Protein AF-A0A3E3E8B0-F1 (afdb_monomer)

Radius of gyration: 19.44 Å; Cα contacts (8 Å, |Δi|>4): 31; chains: 1; bounding box: 43×22×46 Å

Secondary structure (DSSP, 8-state):
-EEEEEPTT-SS-EEEEE-HHHHHHHHHHHHHHHHHHHHHHHTS-HHHHHHHHHHHHHHHHHHHHHHHHHHHHHHHHHHS--

Structure (mmCIF, N/CA/C/O backbone):
data_AF-A0A3E3E8B0-F1
#
_entry.id   AF-A0A3E3E8B0-F1
#
loop_
_atom_site.group_PDB
_atom_site.id
_atom_site.type_symbol
_atom_site.label_atom_id
_atom_site.label_alt_id
_atom_site.label_comp_id
_atom_site.label_asym_id
_atom_site.label_entity_id
_atom_site.label_seq_id
_atom_site.pdbx_PDB_ins_code
_atom_site.Cartn_x
_atom_site.Cartn_y
_atom_site.Cartn_z
_atom_site.occupancy
_atom_site.B_iso_or_equiv
_atom_site.auth_seq_id
_atom_site.auth_comp_id
_atom_site.auth_asym_id
_atom_site.auth_atom_id
_atom_site.pdbx_PDB_model_num
ATOM 1 N N . MET A 1 1 ? -17.190 6.102 -2.439 1.00 81.25 1 MET A N 1
ATOM 2 C CA . MET A 1 1 ? -18.429 5.790 -1.687 1.00 81.25 1 MET A CA 1
ATOM 3 C C . MET A 1 1 ? -18.206 4.508 -0.889 1.00 81.25 1 MET A C 1
ATOM 5 O O . MET A 1 1 ? -17.509 3.623 -1.371 1.00 81.25 1 MET A O 1
ATOM 9 N N . VAL A 1 2 ? -18.722 4.424 0.336 1.00 94.00 2 VAL A N 1
ATOM 10 C CA . VAL A 1 2 ? -18.542 3.270 1.237 1.00 94.00 2 VAL A CA 1
ATOM 11 C C . VAL A 1 2 ? -19.900 2.815 1.761 1.00 94.00 2 VAL A C 1
ATOM 13 O O . VAL A 1 2 ? -20.825 3.623 1.826 1.00 94.00 2 VAL A O 1
ATOM 16 N N . PHE A 1 3 ? -20.024 1.545 2.134 1.00 94.50 3 PHE A N 1
ATOM 17 C CA . PHE A 1 3 ? -21.177 1.037 2.870 1.00 94.50 3 PHE A CA 1
ATOM 18 C C . PHE A 1 3 ? -20.771 0.645 4.290 1.00 94.50 3 PHE A C 1
ATOM 20 O O . PHE A 1 3 ? -19.616 0.299 4.552 1.00 94.50 3 PHE A O 1
ATOM 27 N N . LEU A 1 4 ? -21.738 0.728 5.204 1.00 94.50 4 LEU A N 1
ATOM 28 C CA . LEU A 1 4 ? -21.561 0.403 6.613 1.00 94.50 4 LEU A CA 1
ATOM 29 C C . LEU A 1 4 ? -22.373 -0.842 6.957 1.00 94.50 4 LEU A C 1
ATOM 31 O O . LEU A 1 4 ? -23.586 -0.843 6.746 1.00 94.50 4 LEU A O 1
ATOM 35 N N . SER A 1 5 ? -21.739 -1.865 7.527 1.00 92.12 5 SER A N 1
ATOM 36 C CA . SER A 1 5 ? -22.447 -3.040 8.054 1.00 92.12 5 SER A CA 1
ATOM 37 C C . SER A 1 5 ? -22.277 -3.156 9.574 1.00 92.12 5 SER A C 1
ATOM 39 O O . SER A 1 5 ? -21.235 -2.769 10.109 1.00 92.12 5 SER A O 1
ATOM 41 N N . PRO A 1 6 ? -23.305 -3.610 10.311 1.00 92.06 6 PRO A N 1
ATOM 42 C CA . PRO A 1 6 ? -23.217 -3.755 11.761 1.00 92.06 6 PRO A CA 1
ATOM 43 C C . PRO A 1 6 ? -22.191 -4.828 12.149 1.00 92.06 6 PRO A C 1
ATOM 45 O O . PRO A 1 6 ? -22.043 -5.835 11.455 1.00 92.06 6 PRO A O 1
ATOM 48 N N . ILE A 1 7 ? -21.508 -4.625 13.277 1.00 91.75 7 ILE A N 1
ATOM 49 C CA . ILE A 1 7 ? -20.616 -5.629 13.870 1.00 91.75 7 ILE A CA 1
ATOM 50 C C . ILE A 1 7 ? -21.397 -6.404 14.943 1.00 91.75 7 ILE A C 1
ATOM 52 O O . ILE A 1 7 ? -21.886 -5.773 15.889 1.00 91.75 7 ILE A O 1
ATOM 56 N N . PRO A 1 8 ? -21.514 -7.746 14.842 1.00 90.88 8 PRO A N 1
ATOM 57 C CA . PRO A 1 8 ? -22.185 -8.556 15.857 1.00 90.88 8 PRO A CA 1
ATOM 58 C C . PRO A 1 8 ? -21.643 -8.279 17.265 1.00 90.88 8 PRO A C 1
ATOM 60 O O . PRO A 1 8 ? -20.437 -8.163 17.465 1.00 90.88 8 PRO A O 1
ATOM 63 N N . GLY A 1 9 ? -22.538 -8.152 18.247 1.00 90.62 9 GLY A N 1
ATO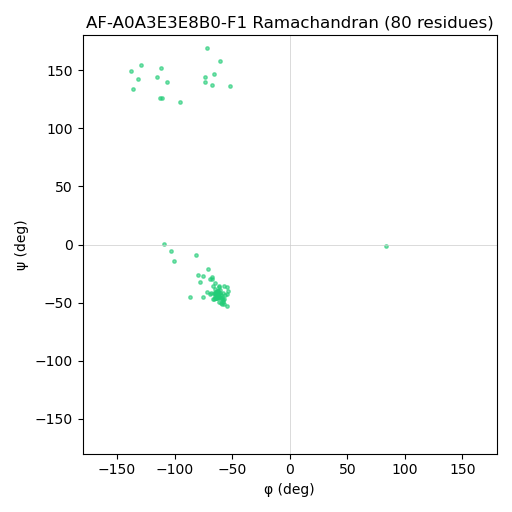M 64 C CA . GLY A 1 9 ? -22.166 -7.900 19.646 1.00 90.62 9 GLY A CA 1
ATOM 65 C C . GLY A 1 9 ? -21.902 -6.434 20.006 1.00 90.62 9 GLY A C 1
ATOM 66 O O . GLY A 1 9 ? -21.651 -6.139 21.171 1.00 90.62 9 GLY A O 1
ATOM 67 N N . THR A 1 10 ? -21.999 -5.489 19.062 1.00 88.94 10 THR A N 1
ATOM 68 C CA . THR A 1 10 ? -21.865 -4.056 19.371 1.00 88.94 10 THR A CA 1
ATOM 69 C C . THR A 1 10 ? -22.928 -3.221 18.660 1.00 88.94 10 THR A C 1
ATOM 71 O O . THR A 1 10 ? -23.159 -3.378 17.466 1.00 88.94 10 THR A O 1
ATOM 74 N N . ARG A 1 11 ? -23.570 -2.290 19.379 1.00 84.19 11 ARG A N 1
ATOM 75 C CA . ARG A 1 11 ? -24.575 -1.386 18.784 1.00 84.19 11 ARG A CA 1
ATOM 76 C C . ARG A 1 11 ? -23.944 -0.237 17.993 1.00 84.19 11 ARG A C 1
ATOM 78 O O . ARG A 1 11 ? -24.513 0.229 17.012 1.00 84.19 11 ARG A O 1
ATOM 85 N N . ASN A 1 12 ? -22.772 0.222 18.433 1.00 90.62 12 ASN A N 1
ATOM 86 C CA . ASN A 1 12 ? -22.187 1.489 17.987 1.00 90.62 12 ASN A CA 1
ATOM 87 C C . ASN A 1 12 ? -20.946 1.321 17.092 1.00 90.62 12 ASN A C 1
ATOM 89 O O . ASN A 1 12 ? -20.381 2.327 16.673 1.00 90.62 12 ASN A O 1
ATOM 93 N N . LYS A 1 13 ? -20.508 0.090 16.786 1.00 90.44 13 LYS A N 1
ATOM 94 C CA . LYS A 1 13 ? -19.405 -0.147 15.842 1.00 90.44 13 LYS A CA 1
ATOM 95 C C . LYS A 1 13 ? -19.942 -0.708 14.529 1.00 90.44 13 LYS A C 1
ATOM 97 O O . LYS A 1 13 ? -20.860 -1.529 14.515 1.00 90.44 13 LYS A O 1
ATOM 102 N N . LYS A 1 14 ? -19.369 -0.242 13.422 1.00 92.94 14 LYS A N 1
ATOM 103 C CA . LYS A 1 14 ? -19.739 -0.653 12.067 1.00 92.94 14 LYS A CA 1
ATOM 104 C C . LYS A 1 14 ? -18.481 -0.991 11.279 1.00 92.94 14 LYS A C 1
ATOM 106 O O . LYS A 1 14 ? -17.472 -0.307 11.424 1.00 92.94 14 LYS A O 1
ATOM 111 N N . ASN A 1 15 ? -18.560 -2.013 10.438 1.00 91.62 15 ASN A N 1
ATOM 112 C CA . ASN A 1 15 ? -17.558 -2.255 9.411 1.00 91.62 15 ASN A CA 1
ATOM 113 C C . ASN A 1 15 ? -17.734 -1.220 8.306 1.00 91.62 15 ASN A C 1
ATOM 115 O O . ASN A 1 15 ? -18.865 -0.911 7.928 1.00 91.62 15 ASN A O 1
ATOM 119 N N . ILE A 1 16 ? -16.622 -0.718 7.781 1.00 94.69 16 ILE A N 1
ATOM 120 C CA . ILE A 1 16 ? -16.596 0.187 6.634 1.00 94.69 16 ILE A CA 1
ATOM 121 C C . ILE A 1 16 ? -15.989 -0.582 5.468 1.00 94.69 16 ILE A C 1
ATOM 123 O O . ILE A 1 16 ? -14.892 -1.121 5.592 1.00 94.69 16 ILE A O 1
ATOM 127 N N . ALA A 1 17 ? -16.692 -0.633 4.343 1.00 93.50 17 ALA A N 1
ATOM 128 C CA . ALA A 1 17 ? -16.203 -1.293 3.140 1.00 93.50 17 ALA A CA 1
ATOM 129 C C . ALA A 1 17 ? -16.517 -0.459 1.898 1.00 93.50 17 ALA A C 1
ATOM 131 O O . ALA A 1 17 ? -17.515 0.265 1.842 1.00 93.50 17 ALA A O 1
ATOM 132 N N . PHE A 1 18 ? -15.661 -0.549 0.881 1.00 95.50 18 PHE A N 1
ATOM 133 C CA . PHE A 1 18 ? -15.916 0.127 -0.386 1.00 95.50 18 PHE A CA 1
ATOM 134 C C . PHE A 1 18 ? -17.113 -0.489 -1.111 1.00 95.50 18 PHE A C 1
ATOM 136 O O . PHE A 1 18 ? -17.229 -1.712 -1.225 1.00 95.50 18 PHE A O 1
ATOM 143 N N . THR A 1 19 ? -17.970 0.370 -1.667 1.00 95.44 19 THR A N 1
ATOM 144 C CA . THR A 1 19 ? -18.890 -0.048 -2.733 1.00 95.44 19 THR A CA 1
ATOM 145 C C . THR A 1 19 ? -18.102 -0.287 -4.023 1.00 95.44 19 THR A C 1
ATOM 147 O O . THR A 1 19 ? -16.932 0.082 -4.106 1.00 95.44 19 THR A O 1
ATOM 150 N N . GLU A 1 20 ? -18.724 -0.875 -5.044 1.00 94.75 20 GLU A N 1
ATOM 151 C CA . GLU A 1 20 ? -18.103 -1.023 -6.370 1.00 94.75 20 GLU A CA 1
ATOM 152 C C . GLU A 1 20 ? -17.620 0.323 -6.921 1.00 94.75 20 GLU A C 1
ATOM 154 O O . GLU A 1 20 ? -16.425 0.509 -7.120 1.00 94.75 20 GLU A O 1
ATOM 159 N N . PHE A 1 21 ? -18.507 1.320 -6.961 1.00 94.75 21 PHE A N 1
ATOM 160 C CA . PHE A 1 21 ? -18.140 2.695 -7.304 1.00 94.75 21 PHE A CA 1
ATOM 161 C C . PHE A 1 21 ? -17.008 3.257 -6.422 1.00 94.75 21 PHE A C 1
ATOM 163 O O . PHE A 1 21 ? -16.159 4.016 -6.881 1.00 94.75 21 PHE A O 1
ATOM 170 N N . GL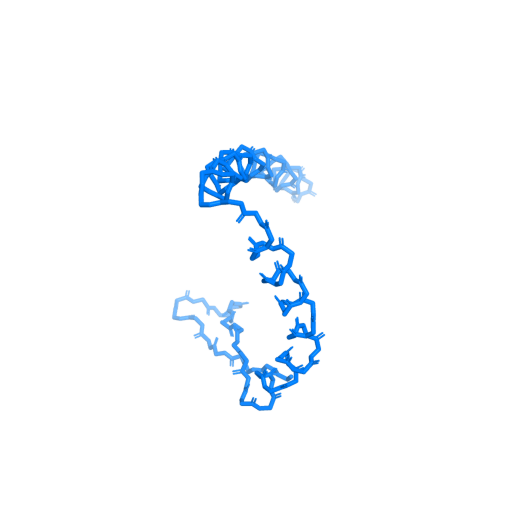Y A 1 22 ? -16.992 2.911 -5.131 1.00 94.69 22 GLY A N 1
ATOM 171 C CA . GLY A 1 22 ? -15.920 3.300 -4.218 1.00 94.69 22 GLY A CA 1
ATOM 172 C C . GLY A 1 22 ? -14.562 2.714 -4.582 1.00 94.69 22 GLY A C 1
ATOM 173 O O . GLY A 1 22 ? -13.573 3.438 -4.495 1.00 94.69 22 GLY A O 1
ATOM 174 N N . ARG A 1 23 ? -14.525 1.445 -5.003 1.00 94.19 23 ARG A N 1
ATOM 175 C CA . ARG A 1 23 ? -13.303 0.785 -5.475 1.00 94.19 23 ARG A CA 1
ATOM 176 C C . ARG A 1 23 ? -12.808 1.418 -6.767 1.00 94.19 23 ARG A C 1
ATOM 178 O O . ARG A 1 23 ? -11.646 1.793 -6.822 1.00 94.19 23 ARG A O 1
ATOM 185 N N . ASP A 1 24 ? -13.692 1.632 -7.737 1.00 94.62 24 ASP A N 1
ATOM 186 C CA . ASP A 1 24 ? -13.319 2.240 -9.021 1.00 94.62 24 ASP A CA 1
ATOM 187 C C . ASP A 1 24 ? -12.789 3.663 -8.847 1.00 94.62 24 ASP A C 1
ATOM 189 O O . ASP A 1 24 ? -11.824 4.073 -9.491 1.00 94.62 24 ASP A O 1
ATOM 193 N N . PHE A 1 25 ? -13.416 4.434 -7.957 1.00 93.94 25 PHE A N 1
ATOM 194 C CA . PHE A 1 25 ? -12.943 5.768 -7.621 1.00 93.94 25 PHE A CA 1
ATOM 195 C C . PHE A 1 25 ? -11.576 5.729 -6.928 1.00 93.94 25 PHE A C 1
ATOM 197 O O . PHE A 1 25 ? -10.701 6.522 -7.277 1.00 93.94 25 PHE A O 1
ATOM 204 N N . ALA A 1 26 ? -11.379 4.817 -5.969 1.00 92.25 26 ALA A N 1
ATOM 205 C CA . ALA A 1 26 ? -10.088 4.639 -5.315 1.00 92.25 26 ALA A CA 1
ATOM 206 C C . ALA A 1 26 ? -9.010 4.267 -6.341 1.00 92.25 26 ALA A C 1
ATOM 208 O O . ALA A 1 26 ? -8.007 4.967 -6.419 1.00 92.25 26 ALA A O 1
ATOM 209 N N . GLU A 1 27 ? -9.252 3.273 -7.197 1.00 91.94 27 GLU A N 1
ATOM 210 C CA . GLU A 1 27 ? -8.314 2.865 -8.249 1.00 91.94 27 GLU A CA 1
ATOM 211 C C . GLU A 1 27 ? -7.952 4.035 -9.172 1.00 91.94 27 GLU A C 1
ATOM 213 O O . GLU A 1 27 ? -6.782 4.273 -9.441 1.00 91.94 27 GLU A O 1
ATOM 218 N N . LYS A 1 28 ? -8.924 4.855 -9.589 1.00 92.00 28 LYS A N 1
ATOM 219 C CA . LYS A 1 28 ? -8.636 6.053 -10.399 1.00 92.00 28 LYS A CA 1
ATOM 220 C C . LYS A 1 28 ? -7.809 7.104 -9.659 1.00 92.00 28 LYS A C 1
ATOM 222 O O . LYS A 1 28 ? -7.037 7.817 -10.290 1.00 92.00 28 LYS A O 1
ATOM 227 N N . THR A 1 29 ? -7.992 7.230 -8.347 1.00 91.94 29 THR A N 1
ATOM 228 C CA .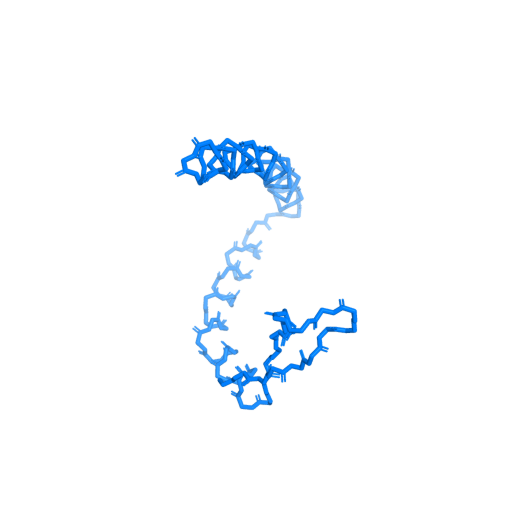 THR A 1 29 ? -7.374 8.304 -7.556 1.00 91.94 29 THR A CA 1
ATOM 229 C C . THR A 1 29 ? -5.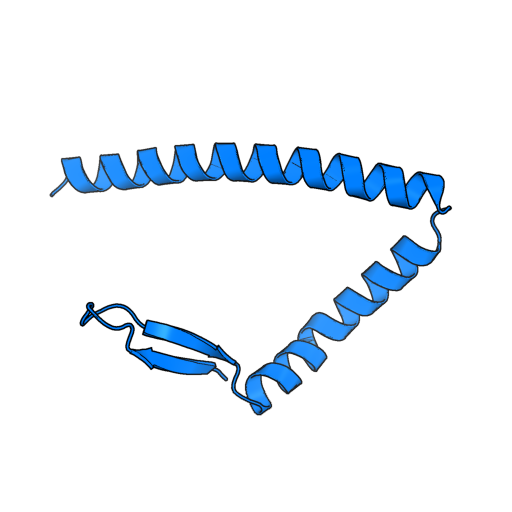972 7.931 -7.086 1.00 91.94 29 THR A C 1
ATOM 231 O O . THR A 1 29 ? -5.056 8.739 -7.195 1.00 91.94 29 THR A O 1
ATOM 234 N N . VAL A 1 30 ? -5.791 6.712 -6.573 1.00 93.69 30 VAL A N 1
ATOM 235 C CA . VAL A 1 30 ? -4.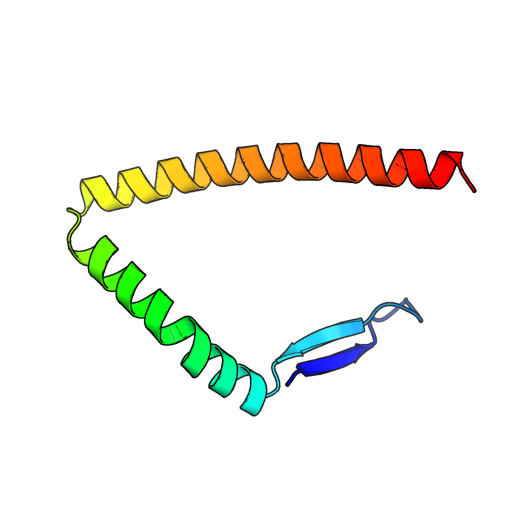502 6.234 -6.046 1.00 93.69 30 VAL A CA 1
ATOM 236 C C . VAL A 1 30 ? -3.750 5.330 -7.018 1.00 93.69 30 VAL A C 1
ATOM 238 O O . VAL A 1 30 ? -2.554 5.126 -6.840 1.00 93.69 30 VAL A O 1
ATOM 241 N N . GLY A 1 31 ? -4.398 4.826 -8.070 1.00 91.56 31 GLY A N 1
ATOM 242 C CA . GLY A 1 31 ? -3.760 3.941 -9.047 1.00 91.56 31 GLY A CA 1
ATOM 243 C C . GLY A 1 31 ? -2.594 4.604 -9.771 1.00 91.56 31 GLY A C 1
ATOM 244 O O . GLY A 1 31 ? -1.576 3.959 -9.976 1.00 91.56 31 GLY A O 1
ATOM 245 N N . ILE A 1 32 ? -2.680 5.907 -10.071 1.00 92.44 32 ILE A N 1
ATOM 246 C CA . ILE A 1 32 ? -1.567 6.652 -10.690 1.00 92.44 32 ILE A CA 1
ATOM 247 C C . ILE A 1 32 ? -0.334 6.640 -9.777 1.00 92.44 32 ILE A C 1
ATOM 249 O O . ILE A 1 32 ? 0.771 6.373 -10.242 1.00 92.44 32 ILE A O 1
ATOM 253 N N . LEU A 1 33 ? -0.529 6.880 -8.476 1.00 94.69 33 LEU A N 1
ATOM 254 C CA . LEU A 1 33 ? 0.554 6.833 -7.495 1.00 94.69 33 LEU A CA 1
ATOM 255 C C . LEU A 1 33 ? 1.127 5.417 -7.386 1.00 94.69 33 LEU A C 1
ATOM 257 O O . LEU A 1 33 ? 2.337 5.241 -7.459 1.00 94.69 33 LEU A O 1
ATOM 261 N N . ARG A 1 34 ? 0.256 4.408 -7.294 1.00 94.31 34 ARG A N 1
ATOM 262 C CA . ARG A 1 34 ? 0.661 3.000 -7.233 1.00 94.31 34 ARG A CA 1
ATOM 263 C C . ARG A 1 34 ? 1.485 2.583 -8.453 1.00 94.31 34 ARG A C 1
ATOM 265 O O . ARG A 1 34 ? 2.462 1.862 -8.298 1.00 94.31 34 ARG A O 1
ATOM 272 N N . MET A 1 35 ? 1.101 3.012 -9.654 1.00 94.50 35 MET A N 1
ATOM 273 C CA . MET A 1 35 ? 1.857 2.718 -10.875 1.00 94.50 35 MET A CA 1
ATOM 274 C C . MET A 1 35 ? 3.239 3.372 -10.839 1.00 94.50 35 MET A C 1
ATOM 276 O O . MET A 1 35 ? 4.226 2.688 -11.076 1.00 94.50 35 MET A O 1
ATOM 280 N N . ALA A 1 36 ? 3.322 4.646 -10.446 1.00 95.50 36 ALA A N 1
ATOM 281 C CA . ALA A 1 36 ? 4.604 5.333 -10.297 1.00 95.50 36 ALA A CA 1
ATOM 282 C C . ALA A 1 36 ? 5.520 4.655 -9.257 1.00 95.50 36 ALA A C 1
ATOM 284 O O . ALA A 1 36 ? 6.722 4.531 -9.479 1.00 95.50 36 ALA A O 1
ATOM 285 N N . GLU A 1 37 ? 4.961 4.180 -8.139 1.00 94.81 37 GLU A N 1
ATOM 286 C CA . GLU A 1 37 ? 5.709 3.414 -7.133 1.00 94.81 37 GLU A CA 1
ATOM 287 C C . GLU A 1 37 ? 6.219 2.075 -7.683 1.00 94.81 37 GLU A C 1
ATOM 289 O O . GLU A 1 37 ? 7.363 1.700 -7.427 1.00 94.81 37 GLU A O 1
ATOM 294 N N . LEU A 1 38 ? 5.391 1.354 -8.447 1.00 94.50 38 LEU A N 1
ATOM 295 C CA . LEU A 1 38 ? 5.784 0.089 -9.071 1.00 94.50 38 LEU A CA 1
ATOM 296 C C . LEU A 1 38 ? 6.885 0.286 -10.113 1.00 94.5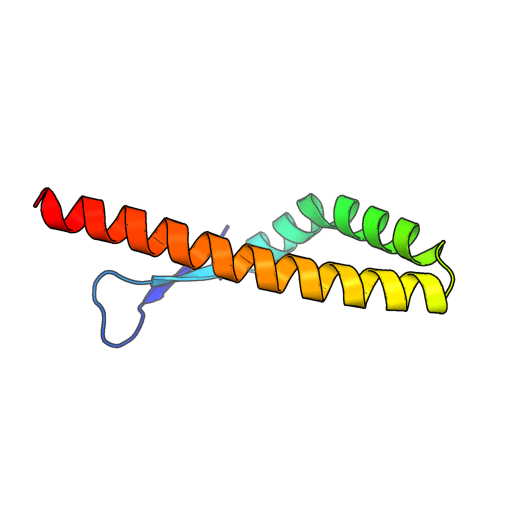0 38 LEU A C 1
ATOM 298 O O . LEU A 1 38 ? 7.828 -0.504 -10.134 1.00 94.50 38 LEU A O 1
ATOM 302 N N . ASP A 1 39 ? 6.789 1.336 -10.925 1.00 96.69 39 ASP A N 1
ATOM 303 C CA . ASP A 1 39 ? 7.799 1.674 -11.927 1.00 96.69 39 ASP A CA 1
ATOM 304 C C . ASP A 1 39 ? 9.134 2.029 -11.253 1.00 96.69 39 ASP A C 1
ATOM 306 O O . ASP A 1 39 ? 10.168 1.462 -11.599 1.00 96.69 39 ASP A O 1
ATOM 310 N N . ALA A 1 40 ? 9.116 2.859 -10.204 1.00 95.62 40 ALA A N 1
ATOM 311 C CA . ALA A 1 40 ? 10.322 3.189 -9.442 1.00 95.62 40 ALA A CA 1
ATOM 312 C C . ALA A 1 40 ? 10.955 1.954 -8.769 1.00 95.62 40 ALA A C 1
ATOM 314 O O . ALA A 1 40 ? 12.174 1.789 -8.766 1.00 95.62 40 ALA A O 1
ATOM 315 N N . LEU A 1 41 ? 10.140 1.044 -8.221 1.00 93.94 41 LEU A N 1
ATOM 316 C CA . LEU A 1 41 ? 10.629 -0.224 -7.666 1.00 93.94 41 LEU A CA 1
ATOM 317 C C . LEU A 1 41 ? 11.175 -1.169 -8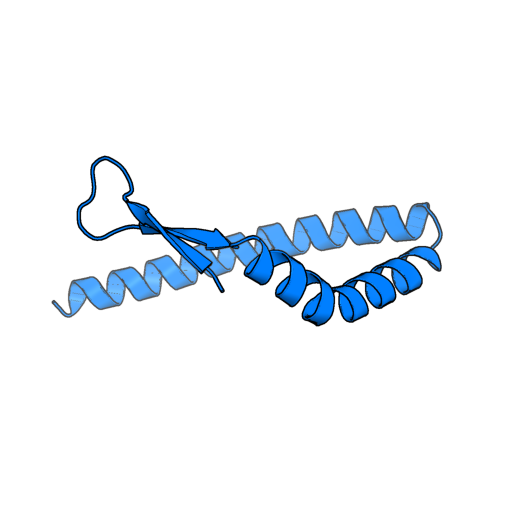.745 1.00 93.94 41 LEU A C 1
ATOM 319 O O . LEU A 1 41 ? 12.038 -2.002 -8.442 1.00 93.94 41 LEU A O 1
ATOM 323 N N . ALA A 1 42 ? 10.669 -1.075 -9.978 1.00 94.75 42 ALA A N 1
ATOM 324 C CA . ALA A 1 42 ? 11.111 -1.881 -11.110 1.00 94.75 42 ALA A CA 1
ATOM 325 C C . ALA A 1 42 ? 12.546 -1.544 -11.542 1.00 94.75 42 ALA A C 1
ATOM 327 O O . ALA A 1 42 ? 13.249 -2.445 -11.996 1.00 94.75 42 ALA A O 1
ATOM 328 N N . GLU A 1 43 ? 12.984 -0.297 -11.345 1.00 97.06 43 GLU A N 1
ATOM 329 C CA . GLU A 1 43 ? 14.345 0.168 -11.655 1.00 97.06 43 GLU A CA 1
ATOM 330 C C . GLU A 1 43 ? 15.418 -0.396 -10.710 1.00 97.06 43 GLU A C 1
ATOM 332 O O . GLU A 1 43 ? 16.591 -0.457 -11.076 1.00 97.06 43 GLU A O 1
ATOM 337 N N . LEU A 1 44 ? 15.028 -0.844 -9.513 1.00 97.06 44 LEU A N 1
ATOM 338 C CA . LEU A 1 44 ? 15.938 -1.489 -8.567 1.00 97.06 44 LEU A CA 1
ATOM 339 C C . LEU A 1 44 ? 16.291 -2.910 -9.014 1.00 97.06 44 LEU A C 1
ATOM 341 O O . LEU A 1 44 ? 15.427 -3.667 -9.478 1.00 97.06 44 LEU A O 1
ATOM 345 N N . SER A 1 45 ? 17.539 -3.314 -8.762 1.00 97.69 45 SER A N 1
ATOM 346 C CA . SER A 1 45 ? 17.933 -4.720 -8.876 1.00 97.69 45 SER A CA 1
ATOM 347 C C . SER A 1 45 ? 17.127 -5.606 -7.910 1.00 97.69 45 SER A C 1
ATOM 349 O O . SER A 1 45 ? 16.602 -5.122 -6.896 1.00 97.69 45 SER A O 1
ATOM 351 N N . PRO A 1 46 ? 17.014 -6.919 -8.180 1.00 96.19 46 PRO A N 1
ATOM 352 C CA . PRO A 1 46 ? 16.332 -7.846 -7.278 1.00 96.19 46 PRO A CA 1
ATOM 353 C C . PRO A 1 46 ? 16.867 -7.795 -5.839 1.00 96.19 46 PRO A C 1
ATOM 355 O O . PRO A 1 46 ? 16.083 -7.822 -4.889 1.00 96.19 46 PRO A O 1
ATOM 358 N N . GLU A 1 47 ? 18.184 -7.671 -5.668 1.00 97.62 47 GLU A N 1
ATOM 359 C CA . GLU A 1 47 ? 18.847 -7.611 -4.365 1.00 97.62 47 GLU A CA 1
ATOM 360 C C . GLU A 1 47 ? 18.531 -6.309 -3.618 1.00 97.62 47 GLU A C 1
ATOM 362 O O . GLU A 1 47 ? 18.250 -6.337 -2.415 1.00 97.62 47 GLU A O 1
ATOM 367 N N . GLU A 1 48 ? 18.542 -5.170 -4.319 1.00 97.88 48 GLU A N 1
ATOM 368 C CA . GLU A 1 48 ? 18.169 -3.868 -3.753 1.00 97.88 48 GLU A CA 1
ATOM 369 C C . GLU A 1 48 ? 16.698 -3.835 -3.352 1.00 97.88 48 GLU A C 1
ATOM 371 O O . GLU A 1 48 ? 16.368 -3.352 -2.268 1.00 97.88 48 GLU A O 1
ATOM 376 N N . ARG A 1 49 ? 15.814 -4.390 -4.188 1.00 96.56 49 ARG A N 1
ATOM 377 C CA . ARG A 1 49 ? 14.379 -4.469 -3.897 1.00 96.56 49 ARG A CA 1
ATOM 378 C C . ARG A 1 49 ? 14.112 -5.318 -2.659 1.00 96.56 49 ARG A C 1
ATOM 380 O O . ARG A 1 49 ? 13.366 -4.903 -1.775 1.00 96.56 49 ARG A O 1
ATOM 387 N N . GLU A 1 50 ? 14.746 -6.479 -2.569 1.00 96.75 50 GLU A N 1
ATOM 388 C CA . GLU A 1 50 ? 14.638 -7.365 -1.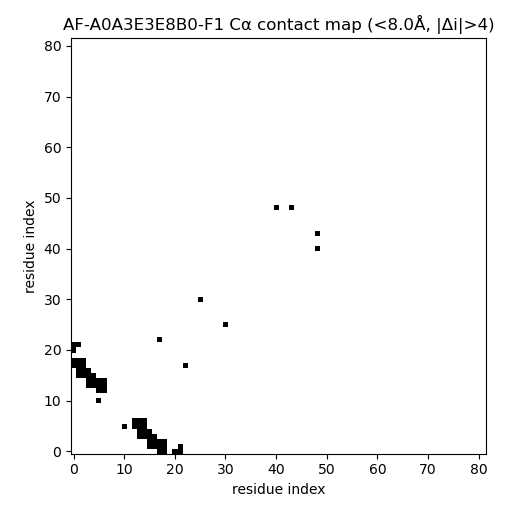412 1.00 96.75 50 GLU A CA 1
ATOM 389 C C . GLU A 1 50 ? 15.179 -6.692 -0.135 1.00 96.75 50 GLU A C 1
ATOM 391 O O . GLU A 1 50 ? 14.552 -6.737 0.926 1.00 96.75 50 GLU A O 1
ATOM 396 N N . LEU A 1 51 ? 16.317 -5.995 -0.225 1.00 97.62 51 LEU A N 1
ATOM 397 C CA . LEU A 1 51 ? 16.849 -5.221 0.897 1.00 97.62 51 LEU A CA 1
ATOM 398 C C . LEU A 1 51 ? 15.898 -4.091 1.319 1.00 97.62 51 LEU A C 1
ATOM 400 O O . LEU A 1 51 ? 15.652 -3.919 2.517 1.00 97.62 51 LEU A O 1
ATOM 404 N N . TYR A 1 52 ? 15.352 -3.350 0.355 1.00 96.50 52 TYR A N 1
ATOM 405 C CA . TYR A 1 52 ? 14.381 -2.284 0.588 1.00 96.50 52 TYR A CA 1
ATOM 406 C C . TYR A 1 52 ? 13.146 -2.810 1.323 1.00 96.50 52 TYR A C 1
ATOM 408 O O . TYR A 1 52 ? 12.750 -2.220 2.332 1.00 96.50 52 TYR A O 1
ATOM 416 N N . ILE A 1 53 ? 12.577 -3.935 0.873 1.00 95.75 53 ILE A N 1
ATOM 417 C CA . ILE A 1 53 ? 11.407 -4.564 1.503 1.00 95.75 53 ILE A CA 1
ATOM 418 C C . ILE A 1 53 ? 11.718 -4.916 2.960 1.00 95.75 53 ILE A C 1
ATOM 420 O O . ILE A 1 53 ? 10.996 -4.477 3.856 1.00 95.75 53 ILE A O 1
ATOM 424 N N . ARG A 1 54 ? 12.830 -5.616 3.225 1.00 98.00 54 ARG A N 1
ATOM 425 C CA . ARG A 1 54 ? 13.208 -6.017 4.594 1.00 98.00 54 ARG A CA 1
ATOM 426 C C . ARG A 1 54 ? 13.425 -4.832 5.531 1.00 98.00 54 ARG A C 1
ATOM 428 O O . ARG A 1 54 ? 13.034 -4.876 6.700 1.00 98.00 54 ARG A O 1
ATOM 435 N N . LEU A 1 55 ? 14.076 -3.772 5.050 1.00 98.12 55 LEU A N 1
ATOM 436 C CA . LEU A 1 55 ? 14.315 -2.577 5.861 1.00 98.12 55 LEU A CA 1
ATOM 437 C C . LEU A 1 55 ? 13.014 -1.826 6.152 1.00 98.12 55 LEU A C 1
ATOM 439 O O . LEU A 1 55 ? 12.808 -1.411 7.295 1.00 98.12 55 LEU A O 1
ATOM 443 N N . ASN A 1 56 ? 12.129 -1.701 5.161 1.00 97.19 56 ASN A N 1
ATOM 444 C CA . ASN A 1 56 ? 10.823 -1.069 5.344 1.00 97.19 56 ASN A CA 1
ATOM 445 C C . ASN A 1 56 ? 9.928 -1.871 6.284 1.00 97.19 56 ASN A C 1
ATOM 447 O O . ASN A 1 56 ? 9.303 -1.285 7.161 1.00 97.19 56 ASN A O 1
ATOM 451 N N . GLU A 1 57 ? 9.906 -3.198 6.172 1.00 97.75 57 GLU A N 1
ATOM 452 C CA . GLU A 1 57 ? 9.166 -4.059 7.096 1.00 97.75 57 GLU A CA 1
ATOM 453 C C . GLU A 1 57 ? 9.640 -3.846 8.540 1.00 97.75 57 GLU A C 1
ATOM 455 O O . GLU A 1 57 ? 8.839 -3.548 9.430 1.00 97.75 57 GLU A O 1
ATOM 460 N N . LYS A 1 58 ? 10.959 -3.888 8.770 1.00 98.00 58 LYS A N 1
ATOM 461 C CA . LYS A 1 58 ? 11.542 -3.624 10.092 1.00 98.00 58 LYS A CA 1
ATOM 462 C C . LYS A 1 58 ? 11.175 -2.232 10.609 1.00 98.00 58 LYS A C 1
ATOM 464 O O . LYS A 1 58 ? 10.827 -2.095 11.783 1.00 98.00 58 LYS A O 1
ATOM 469 N N . TYR A 1 59 ? 11.274 -1.206 9.766 1.00 98.31 59 TYR A N 1
ATOM 470 C CA . TYR A 1 59 ? 10.913 0.165 10.124 1.00 98.31 59 TYR A CA 1
ATOM 471 C C . TYR A 1 59 ? 9.429 0.282 10.492 1.00 98.31 59 TYR A C 1
ATOM 473 O O . TYR A 1 59 ? 9.111 0.790 11.569 1.00 98.31 59 TYR A O 1
ATOM 481 N N . ASN A 1 60 ? 8.537 -0.257 9.660 1.00 97.81 60 ASN A N 1
ATOM 482 C CA . ASN A 1 60 ? 7.091 -0.215 9.861 1.00 97.81 60 ASN A CA 1
ATOM 483 C C . ASN A 1 60 ? 6.676 -0.932 11.147 1.00 97.81 60 ASN A C 1
ATOM 485 O O . ASN A 1 60 ? 5.896 -0.377 11.919 1.00 97.81 60 ASN A O 1
ATOM 489 N N . CYS A 1 61 ? 7.255 -2.098 11.448 1.00 97.69 61 CYS A N 1
ATOM 490 C CA . CYS A 1 61 ? 7.022 -2.788 12.719 1.00 97.69 61 CYS A CA 1
ATOM 491 C C . CYS A 1 61 ? 7.382 -1.902 13.921 1.00 97.69 61 CYS A C 1
ATOM 493 O O . CYS A 1 61 ? 6.584 -1.749 14.845 1.00 97.69 61 CYS A O 1
ATOM 495 N N . ARG A 1 62 ? 8.552 -1.247 13.893 1.00 97.56 62 ARG A N 1
ATOM 496 C CA . ARG A 1 62 ? 8.976 -0.339 14.975 1.00 97.56 62 ARG A CA 1
ATOM 497 C C . ARG A 1 62 ? 8.115 0.912 15.075 1.00 97.56 62 ARG A C 1
ATOM 499 O O . ARG A 1 62 ? 7.892 1.407 16.179 1.00 97.56 62 ARG A O 1
ATOM 506 N N . LEU A 1 63 ? 7.657 1.437 13.945 1.00 97.56 63 LEU A N 1
ATOM 507 C CA . LEU A 1 63 ? 6.772 2.591 13.918 1.00 97.56 63 LEU A CA 1
ATOM 508 C C . LEU A 1 63 ? 5.412 2.242 14.530 1.00 97.56 63 LEU A C 1
ATOM 510 O O . LEU A 1 63 ? 4.947 2.956 15.414 1.00 97.56 63 LEU A O 1
ATOM 514 N N . ILE A 1 64 ? 4.826 1.111 14.135 1.00 96.81 64 ILE A N 1
ATOM 515 C CA . ILE A 1 64 ? 3.558 0.604 14.673 1.00 96.81 64 ILE A CA 1
ATOM 516 C C . ILE A 1 64 ? 3.656 0.379 16.188 1.00 96.81 64 ILE A C 1
ATOM 518 O O . ILE A 1 64 ? 2.794 0.852 16.926 1.00 96.81 64 ILE A O 1
ATOM 522 N N . GLU A 1 65 ? 4.726 -0.263 16.673 1.00 96.38 65 GLU A N 1
ATOM 523 C CA . GLU A 1 65 ? 4.974 -0.443 18.115 1.00 96.38 65 GLU A CA 1
ATOM 524 C C . GLU A 1 65 ? 4.952 0.889 18.880 1.00 96.38 65 GLU A C 1
ATOM 526 O O . GLU A 1 65 ? 4.395 0.976 19.974 1.00 96.38 65 GLU A O 1
ATOM 531 N N . LYS A 1 66 ? 5.562 1.939 18.318 1.00 95.75 66 LYS A N 1
ATOM 532 C CA . LYS A 1 66 ? 5.598 3.272 18.935 1.00 95.75 66 LYS A CA 1
ATOM 533 C C . LYS A 1 66 ? 4.240 3.963 18.886 1.00 95.75 66 LYS A C 1
ATOM 535 O O . LYS A 1 66 ? 3.849 4.580 19.871 1.00 95.75 66 LYS A O 1
ATOM 540 N N . LEU A 1 67 ? 3.523 3.846 17.770 1.00 95.56 67 LEU A N 1
ATOM 541 C CA . LEU A 1 67 ? 2.190 4.425 17.618 1.00 95.56 67 LEU A CA 1
ATOM 542 C C . LEU A 1 67 ? 1.195 3.812 18.603 1.00 95.56 67 LEU A C 1
ATOM 544 O O . LEU A 1 67 ? 0.413 4.553 19.189 1.00 95.56 67 LEU A O 1
ATOM 548 N N . TYR A 1 68 ? 1.253 2.498 18.841 1.00 94.12 68 TYR A N 1
ATOM 549 C CA . TYR A 1 68 ? 0.412 1.865 19.859 1.00 94.12 68 TYR A CA 1
ATOM 550 C C . TYR A 1 68 ? 0.665 2.432 21.254 1.00 94.12 68 TYR A C 1
ATOM 552 O O . TYR A 1 68 ? -0.294 2.772 21.932 1.00 94.12 68 TYR A O 1
ATOM 560 N N . ARG A 1 69 ? 1.930 2.646 21.640 1.00 92.75 69 ARG A N 1
ATOM 561 C CA . ARG A 1 69 ? 2.259 3.266 22.937 1.00 92.75 69 ARG A CA 1
ATOM 562 C C . ARG A 1 69 ? 1.662 4.664 23.076 1.00 92.75 69 ARG A C 1
ATOM 564 O O . ARG A 1 69 ? 1.028 4.951 24.080 1.00 92.75 69 ARG A O 1
ATOM 571 N N . ILE A 1 70 ? 1.803 5.496 22.043 1.00 94.12 70 ILE A N 1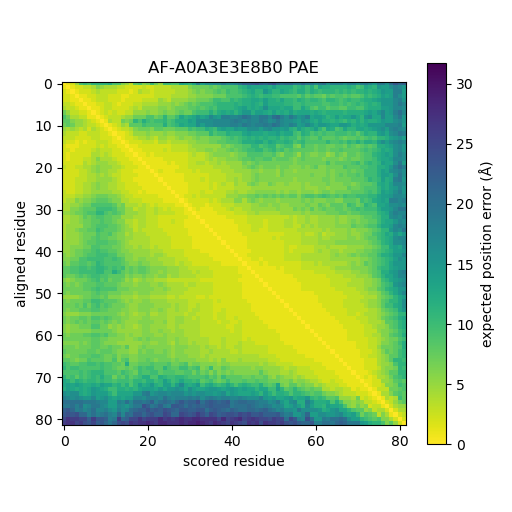
ATOM 572 C CA . ILE A 1 70 ? 1.228 6.850 22.033 1.00 94.12 70 ILE A CA 1
ATOM 573 C C . ILE A 1 70 ? -0.301 6.787 22.125 1.00 94.12 70 ILE A C 1
ATOM 575 O O . ILE A 1 70 ? -0.914 7.558 22.855 1.00 94.12 70 ILE A O 1
ATOM 579 N N . MET A 1 71 ? -0.940 5.878 21.384 1.00 91.56 71 MET A N 1
ATOM 580 C CA . MET A 1 71 ? -2.394 5.723 21.443 1.00 91.56 71 MET A CA 1
ATOM 581 C C . MET A 1 71 ? -2.864 5.241 22.816 1.00 91.56 71 MET A C 1
ATOM 583 O O . MET A 1 71 ? -3.907 5.698 23.277 1.00 91.56 71 MET A O 1
ATOM 587 N N . ASP A 1 72 ? -2.123 4.346 23.466 1.00 90.38 72 ASP A N 1
ATOM 588 C CA . ASP A 1 72 ? -2.431 3.878 24.817 1.00 90.38 72 ASP A CA 1
ATOM 589 C C . ASP A 1 72 ? -2.327 5.025 25.831 1.00 90.38 72 ASP A C 1
ATOM 591 O O . ASP A 1 72 ? -3.271 5.226 26.592 1.00 90.38 72 ASP A O 1
ATOM 595 N N . GLU A 1 73 ? -1.262 5.833 25.767 1.00 87.44 73 GLU A N 1
ATOM 596 C CA . GLU A 1 73 ? -1.087 7.044 26.588 1.00 87.44 73 GLU A CA 1
ATOM 597 C C . GLU A 1 73 ? -2.259 8.025 26.394 1.00 87.44 73 GLU A C 1
ATOM 599 O O . GLU A 1 73 ? -2.937 8.390 27.352 1.00 87.44 73 GLU A O 1
ATOM 604 N N . VAL A 1 74 ? -2.596 8.362 25.142 1.00 85.00 74 VAL A N 1
ATOM 605 C CA . VAL A 1 74 ? -3.717 9.270 24.821 1.00 85.00 74 VAL A CA 1
ATOM 606 C C . VAL A 1 74 ? -5.068 8.719 25.293 1.00 85.00 74 VAL A C 1
ATOM 608 O O . VAL A 1 74 ? -5.955 9.478 25.692 1.00 85.00 74 VAL A O 1
ATOM 611 N N . ASN A 1 75 ? -5.271 7.403 25.222 1.00 79.38 75 ASN A N 1
ATOM 612 C CA . ASN A 1 75 ? -6.506 6.774 25.685 1.00 79.38 75 ASN A CA 1
ATOM 613 C C . ASN A 1 75 ? -6.588 6.696 27.214 1.00 79.38 75 ASN A C 1
ATOM 615 O O . ASN A 1 75 ? -7.699 6.648 27.745 1.00 79.38 75 ASN A O 1
ATOM 619 N N . GLN A 1 76 ? -5.451 6.656 27.907 1.00 70.94 76 GLN A N 1
ATOM 620 C CA . GLN A 1 76 ? -5.378 6.662 29.364 1.00 70.94 76 GLN A CA 1
ATOM 621 C C . GLN A 1 76 ? -5.664 8.067 29.915 1.00 70.94 76 GLN A C 1
ATOM 623 O O . GLN A 1 76 ? -6.564 8.202 30.740 1.00 70.94 76 GLN A O 1
ATOM 628 N N . ASP A 1 77 ? -5.070 9.111 29.325 1.00 64.38 77 ASP A N 1
ATOM 629 C CA . ASP A 1 77 ? -5.347 10.517 29.672 1.00 64.38 77 ASP A CA 1
ATOM 630 C C . ASP A 1 77 ? -6.836 10.884 29.534 1.00 64.38 77 ASP A C 1
ATOM 632 O O . ASP A 1 77 ? -7.386 11.644 30.331 1.00 64.38 77 ASP A O 1
ATOM 636 N N . ARG A 1 78 ? -7.526 10.321 28.531 1.00 65.19 78 ARG A N 1
ATOM 637 C CA . ARG A 1 78 ? -8.974 10.525 28.347 1.00 65.19 78 ARG A CA 1
ATOM 638 C C . ARG A 1 78 ? -9.828 9.860 29.423 1.00 65.19 78 ARG A C 1
ATOM 640 O O . ARG A 1 78 ? -10.914 10.355 29.684 1.00 65.19 78 ARG A O 1
ATOM 647 N N . LYS A 1 79 ? -9.374 8.751 30.013 1.00 60.91 79 LYS A N 1
ATOM 648 C CA . LYS A 1 79 ? -10.099 8.063 31.094 1.00 60.91 79 LYS A CA 1
ATOM 649 C C . LYS A 1 79 ? -9.901 8.727 32.450 1.00 60.91 79 LYS A C 1
ATOM 651 O O . LYS A 1 79 ? -10.768 8.584 33.296 1.00 60.91 79 LYS A O 1
ATOM 656 N N . ASP A 1 80 ? -8.788 9.430 32.644 1.00 59.84 80 ASP A N 1
ATOM 657 C CA . ASP A 1 80 ? -8.497 10.149 33.889 1.00 59.84 80 ASP A CA 1
ATOM 658 C C . ASP A 1 80 ? -9.202 11.523 33.958 1.00 59.84 80 ASP A C 1
ATOM 660 O O . ASP A 1 80 ? -9.199 12.175 35.002 1.00 59.84 80 ASP A O 1
ATOM 664 N N . CYS A 1 81 ? -9.812 11.967 32.850 1.00 55.28 81 CYS A N 1
ATOM 665 C CA . CYS A 1 81 ? -10.567 13.220 32.734 1.00 55.28 81 CYS A CA 1
ATOM 666 C C . CYS A 1 81 ? -12.103 13.042 32.735 1.00 55.28 81 CYS A C 1
ATOM 668 O O . CYS A 1 81 ? -12.802 14.058 32.736 1.00 55.28 81 CYS A O 1
ATOM 670 N N . ASP A 1 82 ? -12.607 11.800 32.728 1.00 46.19 82 ASP A N 1
ATOM 671 C CA . ASP A 1 82 ? -14.035 11.424 32.824 1.00 46.19 82 ASP A CA 1
ATOM 672 C C . ASP A 1 82 ? -14.369 10.888 34.231 1.00 46.19 82 ASP A C 1
ATOM 674 O O . ASP A 1 82 ? -15.483 11.180 34.731 1.00 46.19 82 ASP A O 1
#

Solvent-accessible surface area (backbone atoms only — not comparable to full-atom values): 4738 Å² total; per-residue (Å²): 91,69,46,77,43,82,36,89,98,43,95,88,49,63,47,80,43,69,36,72,69,19,47,56,51,45,47,68,67,48,40,63,57,52,49,54,51,51,54,60,54,61,74,44,53,73,68,56,43,53,51,50,51,56,52,48,52,56,50,50,54,55,50,50,59,50,50,52,52,53,51,50,51,58,56,48,59,57,61,78,75,110

InterPro domains:
  IPR036388 Winged helix-like DNA-binding domain superfamily [G3DSA:1.10.10.10] (1-81)
  IPR036390 Winged helix DNA-binding domain superfamily [SSF46785] (2-60)

pLDDT: mean 91.08, std 10.24, range [46.19, 98.31]

Nearest PDB structures (foldseek):
  8ylm-assembly1_A  TM=6.593E-01  e=7.384E-01  Deinococcus radiodurans
  8xt8-assembly1_B  TM=6.463E-01  e=6.449E-01  Clostridioides difficile
  5e1z-assembly1_B  TM=6.117E-01  e=1.269E+00  Dehalococcoides mccartyi BTF08
  6q2b-assembly1_B  TM=7.711E-01  e=5.622E+00  Listeria monocytogenes
  6eu1-assembly1_O  TM=2.967E-01  e=9.029E+00  Saccharomyces cerevisiae S288C

Organism: NCBI:txid1323

Mean predicted aligned error: 7.13 Å

Foldseek 3Di:
DWDWADDPPDDPDTDIGADPVRVVVCCVPCVVVVVVVVVVLVPDDPVVSVVVVVVVVVVVVVVVVVVVVVVVVVVVVVVVVD

Sequence (82 aa):
MVFLSPIPGTRNKKNIAFTEFGRDFAEKTVGILRMAELDALAELSPEERELYIRLNEKYNCRLIEKLYRIMDEVNQDRKDCD